Protein AF-A0A6C0F295-F1 (afdb_monomer)

Organism: NCBI:txid1070528

Radius of gyration: 10.81 Å; Cα contacts (8 Å, |Δi|>4): 80; chains: 1; bounding box: 22×22×29 Å

Sequence (69 aa):
MDLIREQLMYKSNTLHVCVSKLTRQEQYDFLRLVMATRKEGVTFCYDNSNQYVVCLLEKIGLERTKDQC

Solvent-accessible surface area (backbone atoms only — not comparable to full-atom values): 4184 Å² total; per-residue (Å²): 110,70,69,59,52,47,45,62,74,76,43,101,55,76,42,80,45,57,44,48,82,41,54,77,67,51,44,53,50,49,54,53,46,41,77,72,64,54,53,82,55,37,33,36,32,53,73,94,37,64,64,68,60,52,52,50,43,51,72,75,65,40,46,71,53,93,74,87,132

Nearest PDB structures (foldseek):
  8dkg-assembly1_B-2  TM=5.903E-01  e=3.274E-01  Homo sapiens
  3qp9-assembly3_C  TM=4.882E-01  e=1.106E+00  Streptomyces venezuelae
  8j1c-assembly2_D  TM=4.979E-01  e=1.450E+00  Pseudomonas veronii
  8tcu-assembly1_D-2  TM=5.999E-01  e=4.282E+00  Homo sapiens
  7y3h-assembly1_A  TM=3.064E-01  e=1.355E+00  Apiospora montagnei NRRL 25634

Secondary structure (DSSP, 8-state):
-HHHHHHHHH--S-EEEEGGGS-HHHHHHHHHHHHHS--TTEEEE-TT--HHHHHHHHHTT-EE-SS--

Foldseek 3Di:
DVVLLCCQAPPPAQAEEEQCPDDPVVLVVSLVSCVVGHQPSYEYEAVVHDPVSVVSCVVVPRHYDPDDD

Mean predicted aligned error: 5.29 Å

pLDDT: mean 82.42, std 9.51, range [47.97, 90.38]

Structure (mmCIF, N/CA/C/O backbone):
data_AF-A0A6C0F295-F1
#
_entry.id   AF-A0A6C0F295-F1
#
loop_
_atom_site.group_PDB
_atom_site.id
_atom_site.type_symbol
_atom_site.label_atom_id
_atom_site.label_alt_id
_atom_site.label_comp_id
_atom_site.label_asym_id
_atom_site.label_entity_id
_atom_site.label_seq_id
_atom_site.pdbx_PDB_ins_code
_atom_site.Cartn_x
_atom_site.Cartn_y
_atom_site.Cartn_z
_atom_site.occupancy
_atom_site.B_iso_or_equiv
_atom_site.auth_seq_id
_atom_site.auth_comp_id
_atom_site.auth_asym_id
_atom_site.auth_atom_id
_atom_site.pdbx_PDB_model_num
ATOM 1 N N . MET A 1 1 ? 10.880 2.454 5.401 1.00 81.12 1 MET A N 1
ATOM 2 C CA . MET A 1 1 ? 9.803 1.517 5.809 1.00 81.12 1 MET A CA 1
ATOM 3 C C . MET A 1 1 ? 9.364 1.603 7.270 1.00 81.12 1 MET A C 1
ATOM 5 O O . MET A 1 1 ? 8.188 1.362 7.523 1.00 81.12 1 MET A O 1
ATOM 9 N N . ASP A 1 2 ? 10.228 1.943 8.231 1.00 80.81 2 ASP A N 1
ATOM 10 C CA . ASP A 1 2 ? 9.851 1.883 9.658 1.00 80.81 2 ASP A CA 1
ATOM 11 C C . ASP A 1 2 ? 8.707 2.829 10.040 1.00 80.81 2 ASP A C 1
ATOM 13 O O . ASP A 1 2 ? 7.790 2.418 10.743 1.00 80.81 2 ASP A O 1
ATOM 17 N N . LEU A 1 3 ? 8.678 4.036 9.465 1.00 81.38 3 LEU A N 1
ATOM 18 C CA . LEU A 1 3 ? 7.578 4.986 9.662 1.00 81.38 3 LEU A CA 1
ATOM 19 C C . LEU A 1 3 ? 6.236 4.451 9.130 1.00 81.38 3 LEU A C 1
ATOM 21 O O . LEU A 1 3 ? 5.210 4.604 9.781 1.00 81.38 3 LEU A O 1
ATOM 25 N N . ILE A 1 4 ? 6.230 3.794 7.963 1.00 79.94 4 ILE A N 1
ATOM 26 C CA . ILE A 1 4 ? 5.016 3.185 7.387 1.00 79.94 4 ILE A CA 1
ATOM 27 C C . ILE A 1 4 ? 4.510 2.071 8.307 1.00 79.94 4 ILE A C 1
ATOM 29 O O . ILE A 1 4 ? 3.319 2.010 8.605 1.00 79.94 4 ILE A O 1
ATOM 33 N N . ARG A 1 5 ? 5.419 1.221 8.802 1.00 81.81 5 ARG A N 1
ATOM 34 C CA . ARG A 1 5 ? 5.090 0.154 9.753 1.00 81.81 5 ARG A CA 1
ATOM 35 C C . ARG A 1 5 ? 4.494 0.726 11.042 1.00 81.81 5 ARG A C 1
ATOM 37 O O . ARG A 1 5 ? 3.456 0.251 11.486 1.00 81.81 5 ARG A O 1
ATOM 44 N N . GLU A 1 6 ? 5.108 1.761 11.610 1.00 80.88 6 GLU A N 1
ATOM 45 C CA . GLU A 1 6 ? 4.621 2.404 12.834 1.00 80.88 6 GLU A CA 1
ATOM 46 C C . GLU A 1 6 ? 3.218 3.002 12.648 1.00 80.88 6 GLU A C 1
ATOM 48 O O . GLU A 1 6 ? 2.333 2.783 13.474 1.00 80.88 6 GLU A O 1
ATOM 53 N N . GLN A 1 7 ? 2.986 3.711 11.538 1.00 82.31 7 GLN A N 1
ATOM 54 C CA . GLN A 1 7 ? 1.688 4.325 11.241 1.00 82.31 7 GLN A CA 1
ATOM 55 C C . GLN A 1 7 ? 0.587 3.277 11.044 1.00 82.31 7 GLN A C 1
ATOM 57 O O . GLN A 1 7 ? -0.529 3.477 11.519 1.00 82.31 7 GLN A O 1
ATOM 62 N N . LEU A 1 8 ? 0.904 2.151 10.396 1.00 80.94 8 LEU A N 1
ATOM 63 C CA . LEU A 1 8 ? -0.034 1.042 10.211 1.00 80.94 8 LEU A CA 1
ATOM 64 C C . LEU A 1 8 ? -0.380 0.331 11.527 1.00 80.94 8 LEU A C 1
ATOM 66 O O . LEU A 1 8 ? -1.522 -0.089 11.703 1.00 80.94 8 LEU A O 1
ATOM 70 N N . MET A 1 9 ? 0.580 0.197 12.447 1.00 76.50 9 MET A N 1
ATOM 71 C CA . MET A 1 9 ? 0.399 -0.569 13.687 1.00 76.50 9 MET A CA 1
ATOM 72 C C . MET A 1 9 ? -0.177 0.253 14.847 1.00 76.50 9 MET A C 1
ATOM 74 O O . MET A 1 9 ? -0.975 -0.277 15.614 1.00 76.50 9 MET A O 1
ATOM 78 N N . TYR A 1 10 ? 0.214 1.522 15.000 1.00 71.00 10 TYR A N 1
ATOM 79 C CA . TYR A 1 10 ? 0.007 2.252 16.262 1.00 71.00 10 TYR A CA 1
ATOM 80 C C . TYR A 1 10 ? -0.877 3.494 16.166 1.00 71.00 10 TYR A C 1
ATOM 82 O O . TYR A 1 10 ? -1.314 4.005 17.196 1.00 71.00 10 TYR A O 1
ATOM 90 N N . LYS A 1 11 ? -1.161 4.009 14.964 1.00 65.69 11 LYS A N 1
ATOM 91 C CA . LYS A 1 11 ? -1.946 5.243 14.804 1.00 65.69 11 LYS A CA 1
ATOM 92 C C . LYS A 1 11 ? -3.206 4.972 14.010 1.00 65.69 11 LYS A C 1
ATOM 94 O O . LYS A 1 11 ? -3.130 4.404 12.929 1.00 65.69 11 LYS A O 1
ATOM 99 N N . SER A 1 12 ? -4.366 5.420 14.487 1.00 66.50 12 SER A N 1
ATOM 100 C CA . SER A 1 12 ? -5.639 5.351 13.744 1.00 66.50 12 SER A CA 1
ATOM 101 C C . SER A 1 12 ? -5.766 6.483 12.709 1.00 66.50 12 SER A C 1
ATOM 103 O O . SER A 1 12 ? -6.820 7.095 12.569 1.00 66.50 12 SER A O 1
ATOM 105 N N . ASN A 1 13 ? -4.665 6.793 12.020 1.00 76.19 13 ASN A N 1
ATOM 106 C CA . ASN A 1 13 ? -4.576 7.886 11.059 1.00 76.19 13 ASN A CA 1
ATOM 107 C C . ASN A 1 13 ? -4.791 7.391 9.629 1.00 76.19 13 ASN A C 1
ATOM 109 O O . ASN A 1 13 ? -4.487 6.240 9.300 1.00 76.19 13 ASN A O 1
ATOM 113 N N . THR A 1 14 ? -5.243 8.299 8.767 1.00 84.00 14 THR A N 1
ATOM 114 C CA . THR A 1 14 ? -5.213 8.080 7.324 1.00 84.00 14 THR A CA 1
ATOM 115 C C . THR A 1 14 ? -3.765 8.063 6.844 1.00 84.00 14 THR A C 1
ATOM 117 O O . THR A 1 14 ? -3.025 9.022 7.075 1.00 84.00 14 THR A O 1
ATOM 120 N N . LEU A 1 15 ? -3.353 6.980 6.194 1.00 86.94 15 LEU A N 1
ATOM 121 C CA . LEU A 1 15 ? -2.011 6.801 5.665 1.00 86.94 15 LEU A CA 1
ATOM 122 C C . LEU A 1 15 ? -2.065 6.809 4.143 1.00 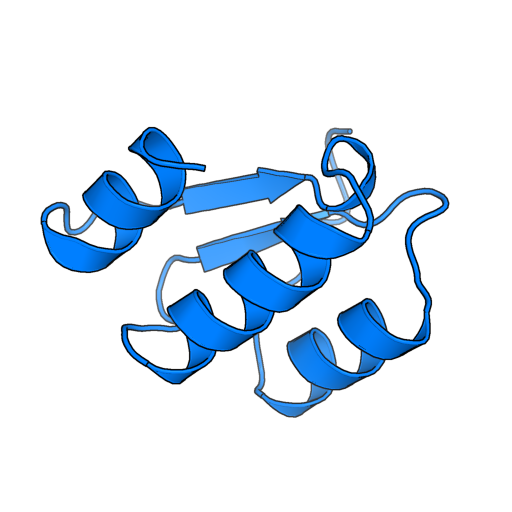86.94 15 LEU A C 1
ATOM 124 O O . LEU A 1 15 ? -2.625 5.900 3.540 1.00 86.94 15 LEU A O 1
ATOM 128 N N . HIS A 1 16 ? -1.416 7.796 3.534 1.00 88.19 16 HIS A N 1
ATOM 129 C CA . HIS A 1 16 ? -1.204 7.811 2.096 1.00 88.19 16 HIS A CA 1
ATOM 130 C C . HIS A 1 16 ? 0.211 7.319 1.774 1.00 88.19 16 HIS A C 1
ATOM 132 O O . HIS A 1 16 ? 1.195 7.919 2.209 1.00 88.19 16 HIS A O 1
ATOM 138 N N . VAL A 1 17 ? 0.323 6.241 0.992 1.00 87.31 17 VAL A N 1
ATOM 139 C CA . VAL A 1 17 ? 1.618 5.708 0.540 1.00 87.31 17 VAL A CA 1
ATOM 140 C C . VAL A 1 17 ? 1.771 5.832 -0.967 1.00 87.31 17 VAL A C 1
ATOM 142 O O . VAL A 1 17 ? 0.911 5.406 -1.731 1.00 87.31 17 VAL A O 1
ATOM 145 N N . CYS A 1 18 ? 2.902 6.369 -1.410 1.00 88.56 18 CYS A N 1
ATOM 146 C CA . CYS A 1 18 ? 3.227 6.421 -2.825 1.00 88.56 18 CYS A CA 1
ATOM 147 C C . CYS A 1 18 ? 4.203 5.315 -3.211 1.00 88.56 18 CYS A C 1
ATOM 149 O O . CYS A 1 18 ? 5.400 5.391 -2.943 1.00 88.56 18 CYS A O 1
ATOM 151 N N . VAL A 1 19 ? 3.650 4.269 -3.830 1.00 87.31 19 VAL A N 1
ATOM 152 C CA . VAL A 1 19 ? 4.331 3.002 -4.146 1.00 87.31 19 VAL A CA 1
ATOM 153 C C . VAL A 1 19 ? 5.470 3.219 -5.146 1.00 87.31 19 VAL A C 1
ATOM 155 O O . VAL A 1 19 ? 6.479 2.519 -5.098 1.00 87.31 19 VAL A O 1
ATOM 158 N N . SER A 1 20 ? 5.355 4.248 -5.985 1.00 84.94 20 SER A N 1
ATOM 159 C CA . SER A 1 20 ? 6.361 4.665 -6.966 1.00 84.94 20 SER A CA 1
ATOM 160 C C . SER A 1 20 ? 7.680 5.113 -6.335 1.00 84.94 20 SER A C 1
ATOM 162 O O . SER A 1 20 ? 8.741 4.944 -6.930 1.00 84.94 20 SER A O 1
ATOM 164 N N . LYS A 1 21 ? 7.621 5.652 -5.111 1.00 87.25 21 LYS A N 1
ATOM 165 C CA . LYS A 1 21 ? 8.784 6.134 -4.350 1.00 87.25 21 LYS A CA 1
ATOM 166 C C . LYS A 1 21 ? 9.447 5.025 -3.527 1.00 87.25 21 LYS A C 1
ATOM 168 O O . LYS A 1 21 ? 10.484 5.264 -2.918 1.00 87.25 21 LYS A O 1
ATOM 173 N N . LEU A 1 22 ? 8.863 3.826 -3.507 1.00 87.69 22 LEU A N 1
ATOM 174 C CA . LEU A 1 22 ? 9.398 2.661 -2.810 1.00 87.69 22 LEU A CA 1
ATOM 175 C C . LEU A 1 22 ? 10.260 1.820 -3.752 1.00 87.69 22 LEU A C 1
ATOM 177 O O . LEU A 1 22 ? 9.900 1.583 -4.909 1.00 87.69 22 LEU A O 1
ATOM 181 N N . THR A 1 23 ? 11.365 1.289 -3.235 1.00 90.31 23 THR A N 1
ATOM 182 C CA . THR A 1 23 ? 12.125 0.249 -3.938 1.00 90.31 23 THR A CA 1
ATOM 183 C C . THR A 1 23 ? 11.281 -1.018 -4.103 1.00 90.31 23 THR A C 1
ATOM 185 O O . THR A 1 23 ? 10.324 -1.248 -3.366 1.00 90.31 23 THR A O 1
ATOM 188 N N . ARG A 1 24 ? 11.641 -1.906 -5.042 1.00 86.44 24 ARG A N 1
ATOM 189 C CA . ARG A 1 24 ? 10.886 -3.157 -5.267 1.00 86.44 24 ARG A CA 1
ATOM 190 C C . ARG A 1 24 ? 10.704 -3.981 -3.991 1.00 86.44 24 ARG A C 1
ATOM 192 O O . ARG A 1 24 ? 9.624 -4.518 -3.777 1.00 86.44 24 ARG A O 1
ATOM 199 N N . GLN A 1 25 ? 11.740 -4.066 -3.156 1.00 89.81 25 GLN A N 1
ATOM 200 C CA . GLN A 1 25 ? 11.669 -4.785 -1.886 1.00 89.81 25 GLN A CA 1
ATOM 201 C C . GLN A 1 25 ? 10.645 -4.138 -0.943 1.00 89.81 25 GLN A C 1
ATOM 203 O O . GLN A 1 25 ? 9.780 -4.820 -0.403 1.00 89.81 25 GLN A O 1
ATOM 208 N N . GLU A 1 26 ? 10.681 -2.812 -0.822 1.00 90.38 26 GLU A N 1
ATOM 209 C CA . GLU A 1 26 ? 9.759 -2.057 0.028 1.00 90.38 26 GLU A CA 1
ATOM 210 C C . GLU A 1 26 ? 8.310 -2.114 -0.466 1.00 90.38 26 GLU A C 1
ATOM 212 O O . GLU A 1 26 ? 7.392 -2.114 0.348 1.00 90.38 26 GLU A O 1
ATOM 217 N N . GLN A 1 27 ? 8.082 -2.220 -1.779 1.00 89.44 27 GLN A N 1
ATOM 218 C CA . GLN A 1 27 ? 6.744 -2.434 -2.340 1.00 89.44 27 GLN A CA 1
ATOM 219 C C . GLN A 1 27 ? 6.149 -3.776 -1.882 1.00 89.44 27 GLN A C 1
ATOM 221 O O . GLN A 1 27 ? 4.982 -3.834 -1.489 1.00 89.44 27 GLN A O 1
ATOM 226 N N . TYR A 1 28 ? 6.946 -4.852 -1.887 1.00 90.00 28 TYR A N 1
ATOM 227 C CA . TYR A 1 28 ? 6.512 -6.151 -1.360 1.00 90.00 28 TYR A CA 1
ATOM 228 C C . TYR A 1 28 ? 6.308 -6.118 0.156 1.00 90.00 28 TYR A C 1
ATOM 230 O O . TYR A 1 28 ? 5.338 -6.691 0.656 1.00 90.00 28 TYR A O 1
ATOM 238 N N . ASP A 1 29 ? 7.181 -5.431 0.889 1.00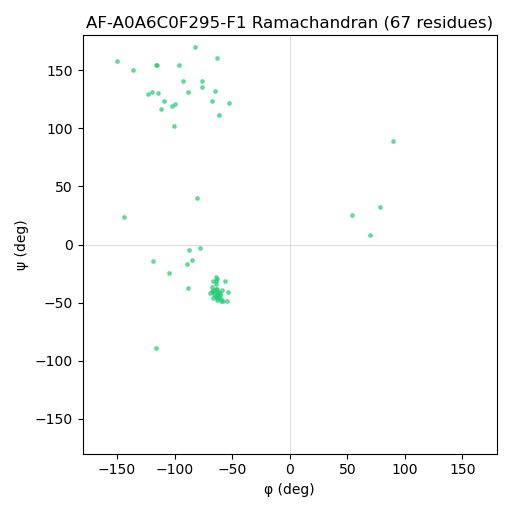 90.31 29 ASP A N 1
ATOM 239 C CA . ASP A 1 29 ? 7.035 -5.285 2.336 1.00 90.31 29 ASP A CA 1
ATOM 240 C C . ASP A 1 29 ? 5.789 -4.468 2.694 1.00 90.31 29 ASP A C 1
ATOM 242 O O . ASP A 1 29 ? 5.067 -4.830 3.621 1.00 90.31 29 ASP A O 1
ATOM 246 N N . PHE A 1 30 ? 5.479 -3.416 1.932 1.00 90.06 30 PHE A N 1
ATOM 247 C CA . PHE A 1 30 ? 4.248 -2.644 2.086 1.00 90.06 30 PHE A CA 1
ATOM 248 C C . PHE A 1 30 ? 3.008 -3.516 1.879 1.00 90.06 30 PHE A C 1
ATOM 250 O O . PHE A 1 30 ? 2.131 -3.532 2.741 1.00 90.06 30 PHE A O 1
ATOM 257 N N . LEU A 1 31 ? 2.966 -4.301 0.798 1.00 89.88 31 LEU A N 1
ATOM 258 C CA . LEU A 1 31 ? 1.882 -5.254 0.555 1.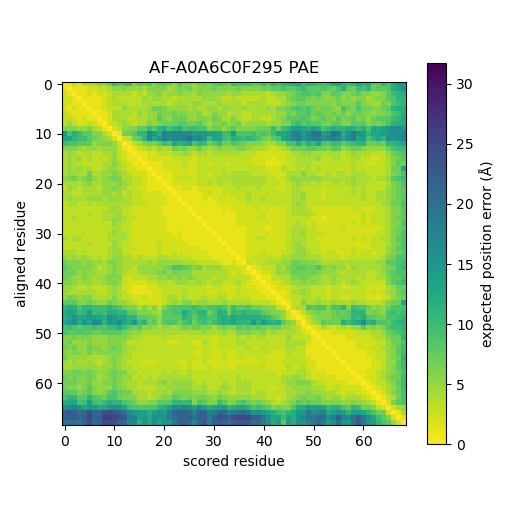00 89.88 31 LEU A CA 1
ATOM 259 C C . LEU A 1 31 ? 1.700 -6.212 1.742 1.00 89.88 31 LEU A C 1
ATOM 261 O O . LEU A 1 31 ? 0.586 -6.373 2.239 1.00 89.88 31 LEU A O 1
ATOM 265 N N . ARG A 1 32 ? 2.791 -6.813 2.235 1.00 90.06 32 ARG A N 1
ATOM 266 C CA . ARG A 1 32 ? 2.747 -7.718 3.396 1.00 90.06 32 ARG A CA 1
ATOM 267 C C . ARG A 1 32 ? 2.226 -7.018 4.649 1.00 90.06 32 ARG A C 1
ATOM 269 O O . ARG A 1 32 ? 1.443 -7.611 5.383 1.00 90.06 32 ARG A O 1
ATOM 276 N N . LEU A 1 33 ? 2.648 -5.779 4.894 1.00 89.19 33 LEU A N 1
ATOM 277 C CA . LEU A 1 33 ? 2.219 -5.003 6.057 1.00 89.19 33 LEU A CA 1
ATOM 278 C C . LEU A 1 33 ? 0.733 -4.662 5.998 1.00 89.19 33 LEU A C 1
ATOM 280 O O . LEU A 1 33 ? 0.039 -4.866 6.991 1.00 89.19 33 LEU A O 1
ATOM 284 N N . VAL A 1 34 ? 0.229 -4.199 4.854 1.00 88.81 34 VAL A N 1
ATOM 285 C CA . VAL A 1 34 ? -1.200 -3.898 4.678 1.00 88.81 34 VAL A CA 1
ATOM 286 C C . VAL A 1 34 ? -2.045 -5.153 4.888 1.00 88.81 34 VAL A C 1
ATOM 288 O O . VAL A 1 34 ? -3.040 -5.109 5.605 1.00 88.81 34 VAL A O 1
ATOM 291 N N . MET A 1 35 ? -1.620 -6.292 4.331 1.00 87.44 35 MET A N 1
ATOM 292 C CA . MET A 1 35 ? -2.314 -7.570 4.528 1.00 87.44 35 MET A CA 1
ATOM 293 C C . MET A 1 35 ? -2.309 -8.041 5.989 1.00 87.44 35 MET A C 1
ATOM 295 O O . MET A 1 35 ? -3.245 -8.714 6.408 1.00 87.44 35 MET A O 1
ATOM 299 N N . ALA A 1 36 ? -1.264 -7.716 6.754 1.00 88.19 36 ALA A N 1
ATOM 300 C CA . ALA A 1 36 ? -1.106 -8.154 8.140 1.00 88.19 36 ALA A CA 1
ATOM 301 C C . ALA A 1 36 ? -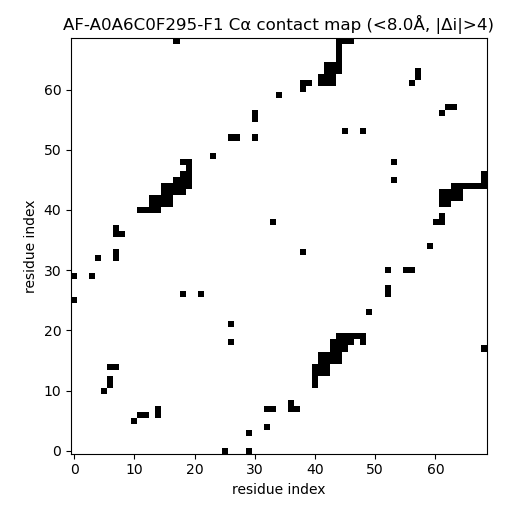1.732 -7.209 9.181 1.00 88.19 36 ALA A C 1
ATOM 303 O O . ALA A 1 36 ? -1.885 -7.610 10.332 1.00 88.19 36 ALA A O 1
ATOM 304 N N . THR A 1 37 ? -2.035 -5.961 8.817 1.00 86.31 37 THR A N 1
ATOM 305 C CA . THR A 1 37 ? -2.460 -4.921 9.769 1.00 86.31 37 THR A CA 1
ATOM 306 C C . THR A 1 37 ? -3.881 -4.452 9.490 1.00 86.31 37 THR A C 1
ATOM 308 O O . THR A 1 37 ? -4.831 -5.00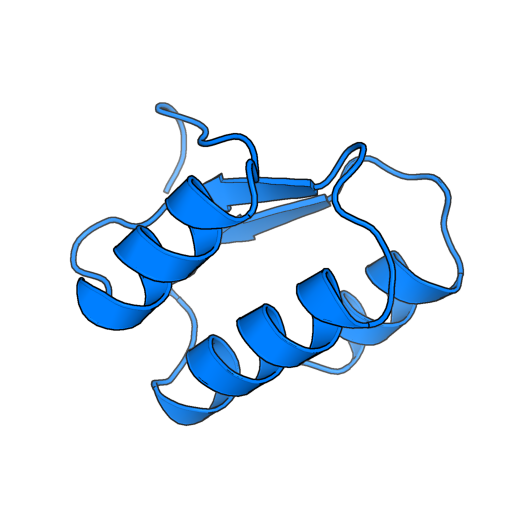2 10.040 1.00 86.31 37 THR A O 1
ATOM 311 N N . ARG A 1 38 ? -4.041 -3.434 8.641 1.00 83.56 38 ARG A N 1
ATOM 312 C CA . ARG A 1 38 ? -5.335 -2.919 8.209 1.00 83.56 38 ARG A CA 1
ATOM 313 C C . ARG A 1 38 ? -5.253 -2.334 6.808 1.00 83.56 38 ARG A C 1
ATOM 315 O O . ARG A 1 38 ? -4.202 -1.874 6.363 1.00 83.56 38 ARG A O 1
ATOM 322 N N . LYS A 1 39 ? -6.418 -2.278 6.171 1.00 84.38 39 LYS A N 1
ATOM 323 C CA . LYS A 1 39 ? -6.649 -1.552 4.917 1.00 84.38 39 LYS A CA 1
ATOM 324 C C . LYS A 1 39 ? -7.428 -0.251 5.108 1.00 84.38 39 LYS A C 1
ATOM 326 O O . LYS A 1 39 ? -7.303 0.658 4.298 1.00 84.38 39 LYS A O 1
ATOM 331 N N . GLU A 1 40 ? -8.215 -0.144 6.177 1.00 84.19 40 GLU A N 1
ATOM 332 C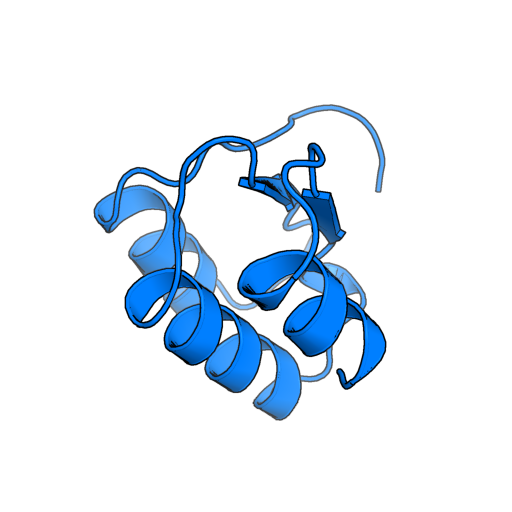 CA . GLU A 1 40 ? -9.033 1.041 6.437 1.00 84.19 40 GLU A CA 1
ATOM 333 C C . GLU A 1 40 ? -8.166 2.275 6.701 1.00 84.19 40 GLU A C 1
ATOM 335 O O . GLU A 1 40 ? -7.207 2.244 7.482 1.00 84.19 40 GLU A O 1
ATOM 340 N N . GLY A 1 41 ? -8.510 3.368 6.019 1.00 82.81 41 GLY A N 1
ATOM 341 C CA . GLY A 1 41 ? -7.760 4.618 6.072 1.00 82.81 41 GLY A CA 1
ATOM 342 C C . GLY A 1 41 ? -6.391 4.553 5.394 1.00 82.81 41 GLY A C 1
ATOM 343 O O . GLY A 1 41 ? -5.628 5.503 5.526 1.00 82.81 41 GLY A O 1
ATOM 344 N N . VAL A 1 42 ? -6.050 3.472 4.688 1.00 87.88 42 VAL A N 1
ATOM 345 C CA . VAL A 1 42 ? -4.805 3.379 3.920 1.00 87.88 42 VAL A CA 1
ATOM 346 C C . VAL A 1 42 ? -5.125 3.589 2.447 1.00 87.88 42 VAL A C 1
ATOM 348 O O . VAL A 1 42 ? -5.862 2.804 1.853 1.00 87.88 42 VAL A O 1
ATOM 351 N N . THR A 1 43 ? -4.540 4.623 1.853 1.00 89.19 43 THR A N 1
ATOM 352 C CA . THR A 1 43 ? -4.630 4.877 0.416 1.00 89.19 43 THR A CA 1
ATOM 353 C C . THR A 1 43 ? -3.265 4.788 -0.241 1.00 89.19 43 THR A C 1
ATOM 355 O O . THR A 1 43 ? -2.220 4.985 0.396 1.00 89.19 43 THR A O 1
ATOM 358 N N . PHE A 1 44 ? -3.255 4.482 -1.537 1.00 88.38 44 PHE A N 1
ATOM 359 C CA . PHE A 1 44 ? -2.010 4.408 -2.286 1.00 88.38 44 PHE A CA 1
ATOM 360 C C . PHE A 1 44 ? -2.063 5.078 -3.662 1.00 88.38 44 PHE A C 1
ATOM 362 O O . PHE A 1 44 ? -3.108 5.130 -4.310 1.00 88.38 44 PHE A O 1
ATOM 369 N N . CYS A 1 45 ? -0.904 5.578 -4.102 1.00 87.44 45 CYS A N 1
ATOM 370 C CA . CYS A 1 45 ? -0.647 6.061 -5.463 1.00 87.44 45 CYS A CA 1
ATOM 371 C C . CYS A 1 45 ? 0.421 5.168 -6.139 1.00 87.44 45 CYS A C 1
ATOM 373 O O . CYS A 1 45 ? 1.225 4.544 -5.436 1.00 87.44 45 CYS A O 1
ATOM 375 N N . TYR A 1 46 ? 0.449 5.077 -7.478 1.00 78.44 46 TYR A N 1
ATOM 376 C CA . TYR A 1 46 ? 1.252 4.052 -8.173 1.00 78.44 46 TYR A CA 1
ATOM 377 C C . TYR A 1 46 ? 1.917 4.459 -9.503 1.00 78.44 46 TYR A C 1
ATOM 379 O O . TYR A 1 46 ? 2.267 3.578 -10.292 1.00 78.44 46 TYR A O 1
ATOM 387 N N . ASP A 1 47 ? 2.167 5.743 -9.763 1.00 72.62 47 ASP A N 1
ATOM 388 C CA . ASP A 1 47 ? 2.762 6.178 -11.041 1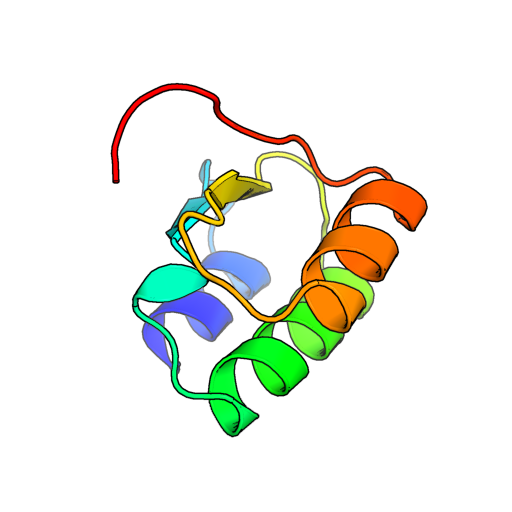.00 72.62 47 ASP A CA 1
ATOM 389 C C . ASP A 1 47 ? 4.063 5.422 -11.382 1.00 72.62 47 ASP A C 1
ATOM 391 O O . ASP A 1 47 ? 5.009 5.393 -10.598 1.00 72.62 47 ASP A O 1
ATOM 395 N N . ASN A 1 48 ? 4.096 4.738 -12.535 1.00 67.81 48 ASN A N 1
ATOM 396 C CA . ASN A 1 48 ? 5.208 3.880 -12.987 1.00 67.81 48 ASN A CA 1
ATOM 397 C C . ASN A 1 48 ? 5.656 2.770 -12.001 1.00 67.81 48 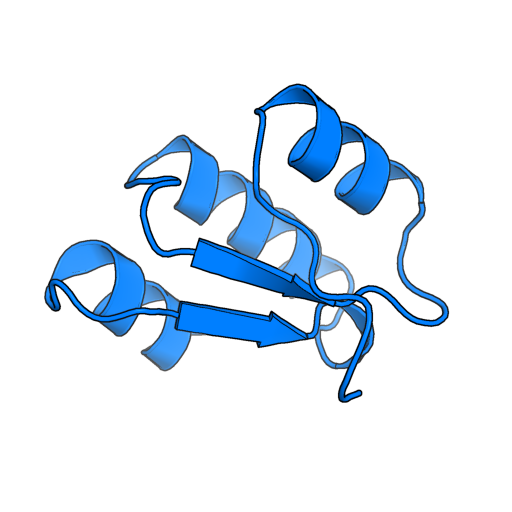ASN A C 1
ATOM 399 O O . ASN A 1 48 ? 6.798 2.310 -12.045 1.00 67.81 48 ASN A O 1
ATOM 403 N N . SER A 1 49 ? 4.769 2.307 -11.116 1.00 70.88 49 SER A N 1
ATOM 404 C CA . SER A 1 49 ? 5.072 1.250 -10.135 1.00 70.88 49 SER A CA 1
ATOM 405 C C . SER A 1 49 ? 4.959 -0.167 -10.712 1.00 70.88 49 SER A C 1
ATOM 407 O O . SER A 1 49 ? 4.431 -0.387 -11.803 1.00 70.88 49 SER A O 1
ATOM 409 N N . ASN A 1 50 ? 5.420 -1.165 -9.951 1.00 79.69 50 ASN A N 1
ATOM 410 C CA . ASN A 1 50 ? 5.268 -2.573 -10.312 1.00 79.69 50 ASN A CA 1
ATOM 411 C C . ASN A 1 50 ? 3.780 -2.963 -10.406 1.00 79.69 50 ASN A C 1
ATOM 413 O O . ASN A 1 50 ? 3.092 -3.068 -9.388 1.00 79.69 50 ASN A O 1
ATOM 417 N N . GLN A 1 51 ? 3.309 -3.238 -11.625 1.00 82.38 51 GLN A N 1
ATOM 418 C CA . GLN A 1 51 ? 1.913 -3.592 -11.908 1.00 82.38 51 GLN A CA 1
ATOM 419 C C . GLN A 1 51 ? 1.417 -4.804 -11.110 1.00 82.38 51 GLN A C 1
ATOM 421 O O . GLN A 1 51 ? 0.244 -4.855 -10.749 1.00 82.38 51 GLN A O 1
ATOM 426 N N . TYR A 1 52 ? 2.297 -5.758 -10.792 1.00 86.38 52 TYR A N 1
ATOM 427 C CA . TYR A 1 52 ? 1.931 -6.923 -9.987 1.00 86.38 52 TYR A CA 1
ATOM 428 C C . TYR A 1 52 ? 1.486 -6.519 -8.577 1.00 86.38 52 TYR A C 1
ATOM 430 O O . TYR A 1 52 ? 0.434 -6.949 -8.108 1.00 86.38 52 TYR A O 1
ATOM 438 N N . VAL A 1 53 ? 2.259 -5.651 -7.915 1.00 85.38 53 VAL A N 1
ATOM 439 C CA . VAL A 1 53 ? 1.949 -5.182 -6.557 1.00 85.38 53 VAL A CA 1
ATOM 440 C C . VAL A 1 53 ? 0.668 -4.354 -6.570 1.00 85.38 53 VAL A C 1
ATOM 442 O O . VAL A 1 53 ? -0.202 -4.572 -5.735 1.00 85.38 53 VAL A O 1
ATOM 445 N N . VAL A 1 54 ? 0.512 -3.470 -7.558 1.00 85.69 54 VAL A N 1
ATOM 446 C CA . VAL A 1 54 ? -0.702 -2.656 -7.732 1.00 85.69 54 VAL A CA 1
ATOM 447 C C . VAL A 1 54 ? -1.940 -3.535 -7.879 1.00 85.69 54 VAL A C 1
ATOM 449 O O . VAL A 1 54 ? -2.913 -3.342 -7.157 1.00 85.69 54 VAL A O 1
ATOM 452 N N . CYS A 1 55 ? -1.884 -4.549 -8.745 1.00 88.44 55 CYS A N 1
ATOM 453 C CA . CYS A 1 55 ? -2.998 -5.471 -8.949 1.00 88.44 55 CYS A CA 1
ATOM 454 C C . CYS A 1 55 ? -3.386 -6.199 -7.654 1.00 88.44 55 CYS A C 1
ATOM 456 O O . CYS A 1 55 ? -4.570 -6.389 -7.378 1.00 88.44 55 CYS A O 1
ATOM 458 N N . LEU A 1 56 ? -2.408 -6.592 -6.833 1.00 89.69 56 LEU A N 1
ATOM 459 C CA . LEU A 1 56 ? -2.685 -7.222 -5.543 1.00 89.69 56 LEU A CA 1
ATOM 460 C C . LEU A 1 56 ? -3.303 -6.250 -4.535 1.00 89.69 56 LEU A C 1
ATOM 462 O O . LEU A 1 56 ? -4.257 -6.630 -3.862 1.00 89.69 56 LEU A O 1
ATOM 466 N N . LEU A 1 57 ? -2.808 -5.011 -4.459 1.00 88.12 57 LEU A N 1
ATOM 467 C CA . LEU A 1 57 ? -3.364 -3.972 -3.585 1.00 88.12 57 LEU A CA 1
ATOM 468 C C . LEU A 1 57 ? -4.818 -3.634 -3.962 1.00 88.12 57 LEU A C 1
ATOM 470 O O . LEU A 1 57 ? -5.674 -3.523 -3.086 1.00 88.12 57 LEU A O 1
ATOM 474 N N . GLU A 1 58 ? -5.130 -3.562 -5.258 1.00 87.75 58 GLU A N 1
ATOM 475 C CA . GLU A 1 58 ? -6.508 -3.382 -5.734 1.00 87.75 58 GLU A CA 1
ATOM 476 C C . GLU A 1 58 ? -7.381 -4.608 -5.405 1.00 87.75 58 GLU A C 1
ATOM 478 O O . GLU A 1 58 ? -8.508 -4.456 -4.933 1.00 87.75 58 GLU A O 1
ATOM 483 N N . LYS A 1 59 ? -6.860 -5.835 -5.562 1.00 89.44 59 LYS A N 1
ATOM 484 C CA . LYS A 1 59 ? -7.594 -7.076 -5.239 1.00 89.44 59 LYS A CA 1
ATOM 485 C C . LYS A 1 59 ? -7.939 -7.227 -3.759 1.00 89.44 59 LYS A C 1
ATOM 487 O O . LYS A 1 59 ? -8.985 -7.788 -3.447 1.00 89.44 59 LYS A O 1
ATOM 492 N N . ILE A 1 60 ? -7.089 -6.751 -2.848 1.00 88.25 60 ILE A N 1
ATOM 493 C CA . ILE A 1 60 ? -7.396 -6.755 -1.405 1.00 88.25 60 ILE A CA 1
ATOM 494 C C . ILE A 1 60 ? -8.355 -5.618 -1.002 1.00 88.25 60 ILE A C 1
ATOM 496 O O . ILE A 1 60 ? -8.782 -5.543 0.157 1.00 88.25 60 ILE A O 1
ATOM 500 N N . GLY A 1 61 ? -8.730 -4.764 -1.961 1.00 86.94 61 GLY A N 1
ATOM 501 C CA . GLY A 1 61 ? -9.663 -3.659 -1.782 1.00 86.94 61 GLY A CA 1
ATOM 502 C C . GLY A 1 61 ? -9.036 -2.444 -1.107 1.00 86.94 61 GLY A C 1
ATOM 503 O O . GLY A 1 61 ? -9.719 -1.784 -0.329 1.00 86.94 61 GLY A O 1
ATOM 504 N N . LEU A 1 62 ? -7.745 -2.187 -1.339 1.00 88.38 62 LEU A N 1
ATOM 505 C CA . LEU A 1 62 ? -7.093 -0.967 -0.872 1.00 88.38 62 LEU A CA 1
ATOM 506 C C . LEU A 1 62 ? -7.498 0.208 -1.770 1.00 88.38 62 LEU A C 1
ATOM 508 O O . LEU A 1 62 ? -7.526 0.078 -2.996 1.00 88.38 62 LEU A O 1
ATOM 512 N N . GLU A 1 63 ? -7.820 1.351 -1.170 1.00 85.75 63 GLU A N 1
ATOM 513 C CA . GLU A 1 63 ? -8.291 2.508 -1.926 1.00 85.75 63 GLU A CA 1
ATOM 514 C C . GLU A 1 63 ? -7.144 3.219 -2.642 1.00 85.75 63 GLU A C 1
ATOM 516 O O . GLU A 1 63 ? -6.037 3.393 -2.126 1.00 85.75 63 GLU A O 1
ATOM 521 N N . ARG A 1 64 ? -7.432 3.655 -3.864 1.00 82.62 64 ARG A N 1
ATOM 522 C CA . ARG A 1 64 ? -6.456 4.263 -4.756 1.00 82.62 64 ARG A CA 1
ATOM 523 C C . ARG A 1 64 ? -6.736 5.749 -4.905 1.00 82.62 64 ARG A C 1
ATOM 525 O O . ARG A 1 64 ? -7.817 6.122 -5.362 1.00 82.62 64 ARG A O 1
ATOM 532 N N . THR A 1 65 ? -5.754 6.591 -4.603 1.00 79.81 65 THR A N 1
ATOM 533 C CA . THR A 1 65 ? -5.865 8.040 -4.820 1.00 79.81 65 THR A CA 1
ATOM 534 C C . THR A 1 65 ? -5.402 8.383 -6.236 1.00 79.81 65 THR A C 1
ATOM 536 O O . THR A 1 65 ? -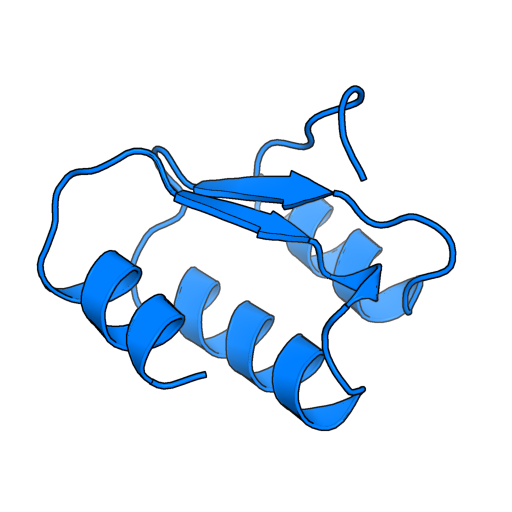4.346 7.925 -6.670 1.00 79.81 65 THR A O 1
ATOM 539 N N . LYS A 1 66 ? -6.200 9.166 -6.978 1.00 59.66 66 LYS A N 1
ATOM 540 C CA . LYS A 1 66 ? -5.845 9.648 -8.330 1.00 59.66 66 LYS A CA 1
ATOM 541 C C . LYS A 1 66 ? -4.996 10.921 -8.325 1.00 59.66 66 LYS A C 1
ATOM 543 O O . LYS A 1 66 ? -4.424 11.247 -9.356 1.00 59.66 66 LYS A O 1
ATOM 548 N N . ASP A 1 67 ? -4.896 11.601 -7.189 1.00 53.91 67 ASP A N 1
ATOM 549 C CA . ASP A 1 67 ? -4.257 12.906 -7.085 1.00 53.91 67 ASP A CA 1
ATOM 550 C C . ASP A 1 67 ? -3.123 12.868 -6.059 1.00 53.91 67 ASP A C 1
ATOM 552 O O . ASP A 1 67 ? -3.340 12.467 -4.917 1.00 53.91 67 ASP A O 1
ATOM 556 N N . GLN A 1 68 ? -1.955 13.364 -6.488 1.00 47.97 68 GLN A N 1
ATOM 557 C CA . GLN A 1 68 ? -0.697 13.573 -5.751 1.00 47.97 68 GLN A CA 1
ATOM 558 C C . GLN A 1 68 ? 0.293 12.394 -5.758 1.00 47.97 68 GLN A C 1
ATOM 560 O O . GLN A 1 68 ? 0.353 11.592 -4.826 1.00 47.97 68 GLN A O 1
ATOM 565 N N . CYS A 1 69 ? 1.176 12.371 -6.764 1.00 49.00 69 CYS A N 1
ATOM 566 C CA . CYS A 1 69 ? 2.502 11.767 -6.637 1.00 49.00 69 CYS A CA 1
ATOM 567 C C . CYS A 1 69 ? 3.606 12.666 -7.190 1.00 49.00 69 CYS A C 1
ATOM 569 O O . CYS A 1 69 ? 3.406 13.196 -8.302 1.00 49.00 69 CYS A O 1
#